Protein AF-A0A9E5UHD6-F1 (afdb_monomer_lite)

Foldseek 3Di:
DCPLVVVLVVCVVVVHAFEAEQQPPACCNVPDRGPVVVVPDDGPHYHYDDVD

Radius of gyration: 11.34 Å; chains: 1; bounding box: 27×17×30 Å

Sequence (52 aa):
EGYLQGIREICDRYNIIFVADEVMSGFGRTGEWFAVNHWNVIPDIITMAKGL

Structure (mmCIF, N/CA/C/O backbone):
data_AF-A0A9E5UHD6-F1
#
_entry.id   AF-A0A9E5UHD6-F1
#
loop_
_atom_site.group_PDB
_atom_site.id
_atom_site.type_symbol
_atom_site.label_atom_id
_atom_site.label_alt_id
_atom_site.label_comp_id
_atom_site.label_asym_id
_atom_site.label_entity_id
_atom_site.label_seq_id
_atom_site.pdbx_PDB_ins_code
_atom_site.Cartn_x
_atom_site.Cartn_y
_atom_site.Cartn_z
_atom_site.occupancy
_atom_site.B_iso_or_equiv
_atom_site.auth_seq_id
_atom_site.auth_comp_id
_atom_site.auth_asym_id
_atom_site.auth_atom_id
_atom_site.pdbx_PDB_model_num
ATOM 1 N N . GLU A 1 1 ? 3.270 12.565 7.170 1.00 79.25 1 GLU A N 1
ATOM 2 C CA . GLU A 1 1 ? 3.546 11.135 7.431 1.00 79.25 1 GLU A CA 1
ATOM 3 C C . GLU A 1 1 ? 2.355 10.496 8.143 1.00 79.25 1 GLU A C 1
ATOM 5 O O . GLU A 1 1 ? 1.589 11.240 8.743 1.00 79.25 1 GLU A O 1
ATOM 10 N N . GLY A 1 2 ? 2.153 9.174 8.035 1.00 92.19 2 GLY A N 1
ATOM 11 C CA . GLY A 1 2 ? 1.096 8.435 8.759 1.00 92.19 2 GLY A CA 1
ATOM 12 C C . GLY A 1 2 ? -0.265 8.287 8.058 1.00 92.19 2 GLY A C 1
ATOM 13 O O . GLY A 1 2 ? -1.163 7.641 8.590 1.00 92.19 2 GLY A O 1
ATOM 14 N N . TYR A 1 3 ? -0.448 8.881 6.875 1.00 95.94 3 TYR A N 1
ATOM 15 C CA . TYR A 1 3 ? -1.754 8.936 6.203 1.00 95.94 3 TYR A CA 1
ATOM 16 C C . TYR A 1 3 ? -2.294 7.550 5.819 1.00 95.94 3 TYR A C 1
ATOM 18 O O . TYR A 1 3 ? -3.428 7.213 6.153 1.00 95.94 3 TYR A O 1
ATOM 26 N N . LEU A 1 4 ? -1.473 6.725 5.159 1.00 95.81 4 LEU A N 1
ATOM 27 C CA . LEU A 1 4 ? -1.895 5.392 4.722 1.00 95.81 4 LEU A CA 1
ATOM 28 C C . LEU A 1 4 ? -2.094 4.434 5.901 1.00 95.81 4 LEU A C 1
ATOM 30 O O . LEU A 1 4 ? -3.008 3.616 5.863 1.00 95.81 4 LEU A O 1
ATOM 34 N N . GLN A 1 5 ? -1.292 4.564 6.962 1.00 96.81 5 GLN A N 1
ATOM 35 C CA . GLN A 1 5 ? -1.472 3.790 8.191 1.00 96.81 5 GLN A CA 1
ATOM 36 C C . GLN A 1 5 ? -2.816 4.115 8.855 1.00 96.81 5 GLN A C 1
ATOM 38 O O . GLN A 1 5 ? -3.575 3.205 9.176 1.00 96.81 5 GLN A O 1
ATOM 43 N N . GLY A 1 6 ? -3.164 5.401 8.969 1.00 97.19 6 GLY A N 1
ATOM 44 C CA . GLY A 1 6 ? -4.458 5.816 9.514 1.00 97.19 6 GLY A CA 1
ATOM 45 C C . GLY A 1 6 ? -5.644 5.337 8.671 1.00 97.19 6 GLY A C 1
ATOM 46 O O . GLY A 1 6 ? -6.658 4.912 9.220 1.00 97.19 6 GLY A O 1
ATOM 47 N N . ILE A 1 7 ? -5.518 5.343 7.338 1.00 96.88 7 ILE A N 1
ATOM 48 C CA . ILE A 1 7 ? -6.545 4.769 6.454 1.00 96.88 7 ILE A CA 1
ATOM 49 C C . ILE A 1 7 ? -6.693 3.267 6.699 1.00 96.88 7 ILE A C 1
ATOM 51 O O . ILE A 1 7 ? -7.819 2.800 6.847 1.00 96.88 7 ILE A O 1
ATOM 55 N N . ARG A 1 8 ? -5.586 2.519 6.792 1.00 97.25 8 ARG A N 1
ATOM 56 C CA . ARG A 1 8 ? -5.618 1.074 7.059 1.00 97.25 8 ARG A CA 1
ATOM 57 C C . ARG A 1 8 ? -6.340 0.759 8.367 1.00 97.25 8 ARG A C 1
ATOM 59 O O . ARG A 1 8 ? -7.236 -0.078 8.368 1.00 97.25 8 ARG A O 1
ATOM 66 N N . GLU A 1 9 ? -6.030 1.488 9.439 1.00 97.62 9 GLU A N 1
ATOM 67 C CA . GLU A 1 9 ? -6.696 1.332 10.739 1.00 97.62 9 GLU A CA 1
ATOM 68 C C . GLU A 1 9 ? -8.209 1.592 10.667 1.00 97.62 9 GLU A C 1
ATOM 70 O O . GLU A 1 9 ? -9.001 0.902 11.315 1.00 97.62 9 GLU A O 1
ATOM 75 N N . ILE A 1 10 ? -8.632 2.588 9.884 1.00 97.94 10 ILE A N 1
ATOM 76 C CA . ILE A 1 10 ? -10.052 2.882 9.655 1.00 97.94 10 ILE A CA 1
ATOM 77 C C . ILE A 1 10 ? -10.701 1.742 8.867 1.00 97.94 10 ILE A C 1
ATOM 79 O O . ILE A 1 10 ? -11.781 1.283 9.243 1.00 97.94 10 ILE 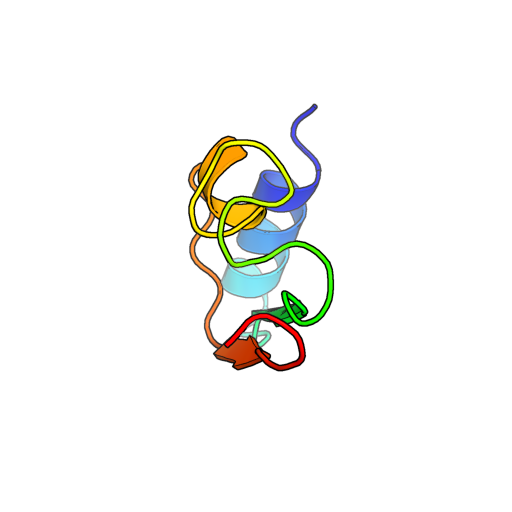A O 1
ATOM 83 N N . CYS A 1 11 ? -10.054 1.270 7.803 1.00 98.00 11 CYS A N 1
ATOM 84 C CA . CYS A 1 11 ? -10.567 0.175 6.991 1.00 98.00 11 CYS A CA 1
ATOM 85 C C . CYS A 1 11 ? -10.749 -1.107 7.815 1.00 98.00 11 CYS A C 1
ATOM 87 O O . CYS A 1 11 ? -11.807 -1.731 7.733 1.00 98.00 11 CYS A O 1
ATOM 89 N N . ASP A 1 12 ? -9.788 -1.428 8.686 1.00 97.81 12 ASP A N 1
ATOM 90 C CA . ASP A 1 12 ? -9.854 -2.584 9.589 1.00 97.81 12 ASP A CA 1
ATOM 91 C C . ASP A 1 12 ? -10.979 -2.447 10.618 1.00 97.81 12 ASP A C 1
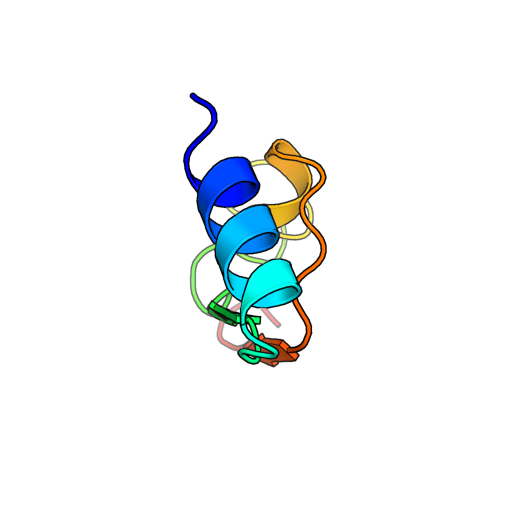ATOM 93 O O . ASP A 1 12 ? -11.715 -3.398 10.875 1.00 97.81 12 ASP A O 1
ATOM 97 N N . ARG A 1 13 ? -11.167 -1.250 11.188 1.00 98.50 13 ARG A N 1
ATOM 98 C CA . ARG A 1 13 ? -12.210 -1.003 12.197 1.00 98.50 13 ARG A CA 1
ATOM 99 C C . ARG A 1 13 ? -13.622 -1.203 11.656 1.00 98.50 13 ARG A C 1
ATOM 101 O O . ARG A 1 13 ? -14.505 -1.618 12.405 1.00 98.50 13 ARG A O 1
ATOM 108 N N . TYR A 1 14 ? -13.847 -0.858 10.393 1.00 98.38 14 TYR A N 1
ATOM 109 C CA . TYR A 1 14 ? -15.184 -0.815 9.802 1.00 98.38 14 TYR A CA 1
ATOM 110 C C . TYR A 1 14 ? -15.431 -1.904 8.752 1.00 98.38 14 TYR A C 1
ATOM 112 O O . TYR A 1 14 ? -16.449 -1.842 8.065 1.00 98.38 14 TYR A O 1
ATOM 120 N N . ASN A 1 15 ? -14.546 -2.903 8.631 1.00 97.56 15 ASN A N 1
ATOM 121 C CA . ASN A 1 15 ? -14.614 -3.944 7.596 1.00 97.56 15 ASN A CA 1
ATOM 122 C C . ASN A 1 15 ? -14.768 -3.360 6.180 1.00 97.56 15 ASN A C 1
ATOM 124 O O . ASN A 1 15 ? -15.602 -3.798 5.385 1.00 97.56 15 ASN A O 1
ATOM 128 N N . ILE A 1 16 ? -13.968 -2.340 5.870 1.00 98.38 16 ILE A N 1
ATOM 129 C CA . ILE A 1 16 ? -13.923 -1.714 4.549 1.00 98.38 16 ILE A CA 1
ATOM 130 C C . ILE A 1 16 ? -12.755 -2.318 3.774 1.00 98.38 16 ILE A C 1
ATOM 132 O O . ILE A 1 16 ? -11.641 -2.406 4.284 1.00 98.38 16 ILE A O 1
ATOM 136 N N . ILE A 1 17 ? -13.001 -2.682 2.517 1.00 98.00 17 ILE A N 1
ATOM 137 C CA . ILE A 1 17 ? -11.952 -3.143 1.606 1.00 98.00 17 ILE A CA 1
ATOM 138 C C . ILE A 1 17 ? -11.055 -1.961 1.239 1.00 98.00 17 ILE A C 1
ATOM 140 O O . ILE A 1 17 ? -11.536 -0.949 0.723 1.00 98.00 17 ILE A O 1
ATOM 144 N N . PHE A 1 18 ? -9.750 -2.105 1.450 1.00 97.94 18 PHE A N 1
ATOM 145 C CA . PHE A 1 18 ? -8.762 -1.133 1.009 1.00 97.94 18 PHE A CA 1
ATOM 146 C C . PHE A 1 18 ? -8.162 -1.543 -0.341 1.00 97.94 18 PHE A C 1
ATOM 148 O O . PHE A 1 18 ? -7.466 -2.552 -0.452 1.00 97.94 18 PHE A O 1
ATOM 155 N N . VAL A 1 19 ? -8.415 -0.730 -1.369 1.00 97.75 19 VAL A N 1
ATOM 156 C CA . VAL A 1 19 ? -7.842 -0.901 -2.709 1.00 97.75 19 VAL A CA 1
ATOM 157 C C . VAL A 1 19 ? -6.738 0.131 -2.926 1.00 97.75 19 VAL A C 1
ATOM 159 O O . VAL A 1 19 ? -7.000 1.333 -2.865 1.00 97.75 19 VAL A O 1
ATOM 162 N N . ALA A 1 20 ? -5.520 -0.326 -3.208 1.00 97.06 20 ALA A N 1
ATOM 163 C CA . ALA A 1 20 ? -4.412 0.532 -3.610 1.00 97.06 20 ALA A CA 1
ATOM 164 C C . ALA A 1 20 ? -4.299 0.573 -5.139 1.00 97.06 20 ALA A C 1
ATOM 166 O O . ALA A 1 20 ? -4.075 -0.457 -5.777 1.00 97.06 20 ALA A O 1
ATOM 167 N N . ASP A 1 21 ? -4.446 1.763 -5.725 1.00 96.88 21 ASP A N 1
ATOM 168 C CA . ASP A 1 21 ? -4.218 1.958 -7.157 1.00 96.88 21 ASP A CA 1
ATOM 169 C C . ASP A 1 21 ? -2.746 2.258 -7.436 1.00 96.88 21 ASP A C 1
ATOM 171 O O . ASP A 1 21 ? -2.256 3.359 -7.188 1.00 96.88 21 ASP A O 1
ATOM 175 N N . GLU A 1 22 ? -2.047 1.253 -7.956 1.00 96.00 22 GLU A N 1
ATOM 176 C CA . GLU A 1 22 ? -0.621 1.295 -8.268 1.00 96.00 22 GLU A CA 1
ATOM 177 C C . GLU A 1 22 ? -0.371 1.299 -9.784 1.00 96.00 22 GLU A C 1
ATOM 179 O O . GLU A 1 22 ? 0.737 1.015 -10.242 1.00 96.00 22 GLU A O 1
ATOM 184 N N . VAL A 1 23 ? -1.367 1.668 -10.604 1.00 95.94 23 VAL A N 1
ATOM 185 C CA . VAL A 1 23 ? -1.234 1.710 -12.073 1.00 95.94 23 VAL A CA 1
ATOM 186 C C . VAL A 1 23 ? -0.125 2.666 -12.526 1.00 95.94 23 VAL A C 1
ATOM 188 O O . VAL A 1 23 ? 0.517 2.432 -13.548 1.00 95.94 23 VAL A O 1
ATOM 191 N N . MET A 1 24 ? 0.088 3.775 -11.813 1.00 95.56 24 MET A N 1
ATOM 192 C CA . MET A 1 24 ? 1.150 4.747 -12.130 1.00 95.56 24 MET A CA 1
ATOM 193 C C . MET A 1 24 ? 2.373 4.623 -11.232 1.00 95.56 24 MET A C 1
ATOM 195 O O . MET A 1 24 ? 3.487 4.879 -11.685 1.00 95.56 24 MET A O 1
ATOM 199 N N . SER A 1 25 ? 2.147 4.308 -9.962 1.00 94.62 25 SER A N 1
ATOM 200 C CA . SER A 1 25 ? 3.142 4.389 -8.898 1.00 94.62 25 SER A CA 1
ATOM 201 C C . SER A 1 25 ? 3.843 3.064 -8.598 1.00 94.62 25 SER A C 1
ATOM 203 O O . SER A 1 25 ? 4.868 3.082 -7.915 1.00 94.62 25 SER A O 1
ATOM 205 N N . GLY A 1 26 ? 3.348 1.950 -9.148 1.00 91.25 26 GLY A N 1
ATOM 206 C CA . GLY A 1 26 ? 3.984 0.642 -9.048 1.00 91.25 26 GLY A CA 1
ATOM 207 C C . GLY A 1 26 ? 5.234 0.490 -9.922 1.00 91.25 26 GLY A C 1
ATOM 208 O O . GLY A 1 26 ? 5.670 1.413 -10.617 1.00 91.25 26 GLY A O 1
ATOM 209 N N . PHE A 1 27 ? 5.809 -0.713 -9.890 1.00 92.38 27 PHE A N 1
ATOM 210 C CA . PHE A 1 27 ? 6.965 -1.145 -10.686 1.00 92.38 27 PHE A CA 1
ATOM 211 C C . PHE A 1 27 ? 8.201 -0.251 -10.523 1.00 92.38 27 PHE A C 1
ATOM 213 O O . PHE A 1 27 ? 8.830 0.160 -11.498 1.00 92.38 27 PHE A O 1
ATOM 220 N N . GLY A 1 28 ? 8.561 0.080 -9.280 1.00 92.94 28 GLY A N 1
ATOM 221 C CA . GLY A 1 28 ? 9.804 0.803 -8.994 1.00 92.94 28 GLY A CA 1
ATOM 222 C C . GLY A 1 28 ? 9.736 2.307 -9.249 1.00 92.94 28 GLY A C 1
ATOM 223 O O . GLY A 1 28 ? 10.729 3.001 -9.034 1.00 92.94 28 GLY A O 1
ATOM 224 N N . ARG A 1 29 ? 8.584 2.851 -9.674 1.00 93.31 29 ARG A N 1
ATOM 225 C CA . ARG A 1 29 ? 8.441 4.279 -10.010 1.00 93.31 29 ARG A CA 1
ATOM 226 C C . ARG A 1 29 ? 8.831 5.202 -8.858 1.00 93.31 29 ARG A C 1
ATOM 228 O O . ARG A 1 29 ? 9.338 6.294 -9.100 1.00 93.31 29 ARG A O 1
ATOM 235 N N . THR A 1 30 ? 8.575 4.768 -7.631 1.00 94.38 30 THR A N 1
ATOM 236 C CA . THR A 1 30 ? 8.832 5.533 -6.407 1.00 94.38 30 THR A CA 1
ATOM 237 C C . THR A 1 30 ? 10.062 5.039 -5.640 1.00 94.38 30 THR A C 1
ATOM 239 O O . THR A 1 30 ? 10.306 5.512 -4.537 1.00 94.38 30 THR A O 1
ATOM 242 N N . GLY A 1 31 ? 10.844 4.105 -6.195 1.00 93.69 31 GLY A N 1
ATOM 243 C CA . GLY A 1 31 ? 12.001 3.494 -5.524 1.00 93.69 31 GLY A CA 1
ATOM 244 C C . GLY A 1 31 ? 11.697 2.197 -4.765 1.00 93.69 31 GLY A C 1
ATOM 245 O O . GLY A 1 31 ? 12.628 1.539 -4.323 1.00 93.69 31 GLY A O 1
ATOM 246 N N . GLU A 1 32 ? 10.427 1.798 -4.690 1.00 94.56 32 GLU A N 1
ATOM 247 C CA . GLU A 1 32 ? 9.965 0.500 -4.181 1.00 94.56 32 GLU A CA 1
ATOM 248 C C . GLU A 1 32 ? 9.080 -0.190 -5.227 1.00 94.56 32 GLU A C 1
ATOM 250 O O . GLU A 1 32 ? 8.564 0.458 -6.143 1.00 94.56 32 GLU A O 1
ATOM 255 N N . TRP A 1 33 ? 8.879 -1.506 -5.100 1.00 92.06 33 TRP A N 1
ATOM 256 C CA . TRP A 1 33 ? 8.046 -2.278 -6.038 1.00 92.06 33 TRP A CA 1
ATOM 257 C C . TRP A 1 33 ? 6.612 -1.743 -6.149 1.00 92.06 33 TRP A C 1
ATOM 259 O O . TRP A 1 33 ? 6.082 -1.654 -7.255 1.00 92.06 33 TRP A O 1
ATOM 269 N N . PHE A 1 34 ? 6.025 -1.334 -5.026 1.00 94.69 34 PHE A N 1
ATOM 270 C CA . PHE A 1 34 ? 4.741 -0.639 -4.943 1.00 94.69 34 PHE A CA 1
ATOM 271 C C . PHE A 1 34 ? 4.894 0.573 -4.031 1.00 94.69 34 PHE A C 1
ATOM 273 O O . PHE A 1 34 ? 5.649 0.511 -3.059 1.00 94.69 34 PHE A O 1
ATOM 280 N N . ALA A 1 35 ? 4.182 1.666 -4.305 1.00 95.31 35 ALA A N 1
ATOM 281 C CA . ALA A 1 35 ? 4.256 2.847 -3.458 1.00 95.31 35 ALA A CA 1
ATOM 282 C C . ALA A 1 35 ? 3.794 2.560 -2.023 1.00 95.31 35 ALA A C 1
ATOM 284 O O . ALA A 1 35 ? 4.430 3.035 -1.087 1.00 95.31 35 ALA A O 1
ATOM 285 N N . VAL A 1 36 ? 2.766 1.731 -1.817 1.00 96.06 36 VAL A N 1
ATOM 286 C CA . VAL A 1 36 ? 2.297 1.346 -0.470 1.00 96.06 36 VAL A CA 1
ATOM 287 C C . VAL A 1 36 ? 3.387 0.725 0.418 1.00 96.06 36 VAL A C 1
ATOM 289 O O . VAL A 1 36 ? 3.319 0.863 1.644 1.00 96.06 36 VAL A O 1
ATOM 292 N N . ASN A 1 37 ? 4.429 0.122 -0.170 1.00 95.75 37 ASN A N 1
ATOM 293 C CA . ASN A 1 37 ? 5.520 -0.512 0.577 1.00 95.75 37 ASN A CA 1
ATOM 294 C C . ASN A 1 37 ? 6.367 0.492 1.367 1.00 95.75 37 ASN A C 1
ATOM 296 O O . ASN A 1 37 ? 6.84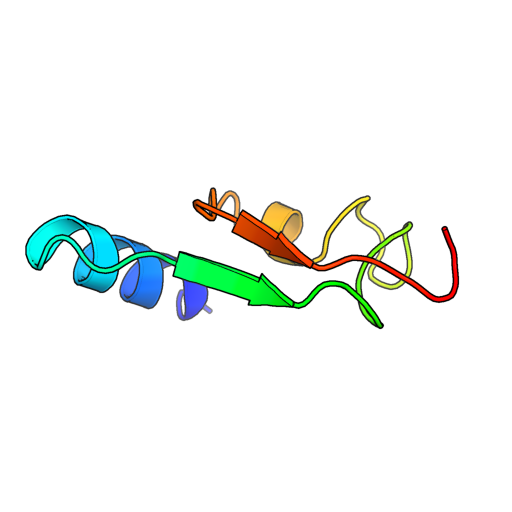6 0.144 2.443 1.00 95.75 37 ASN A O 1
ATOM 300 N N . HIS A 1 38 ? 6.481 1.747 0.914 1.00 95.62 38 HIS A N 1
ATOM 301 C CA . HIS A 1 38 ? 7.203 2.799 1.654 1.00 95.62 38 HIS A CA 1
ATOM 302 C C . HIS A 1 38 ? 6.658 3.014 3.069 1.00 95.62 38 HIS A C 1
ATOM 304 O O . HIS A 1 38 ? 7.366 3.496 3.950 1.00 95.62 38 HIS A O 1
ATOM 310 N N . TRP A 1 39 ? 5.392 2.660 3.294 1.00 95.50 39 TRP A N 1
ATOM 311 C CA . TRP A 1 39 ? 4.694 2.869 4.558 1.00 95.50 39 TRP A CA 1
ATOM 312 C C . TRP A 1 39 ? 4.367 1.570 5.300 1.00 95.50 39 TRP A C 1
ATOM 314 O O . TRP A 1 39 ? 3.725 1.636 6.348 1.00 95.50 39 TRP A O 1
ATOM 324 N N . ASN A 1 40 ? 4.821 0.414 4.795 1.00 95.19 40 ASN A N 1
ATOM 325 C CA . ASN A 1 40 ? 4.516 -0.918 5.333 1.00 95.19 40 ASN A CA 1
ATOM 326 C C . ASN A 1 40 ? 3.006 -1.162 5.524 1.00 95.19 40 ASN A C 1
ATOM 328 O O . ASN A 1 40 ? 2.584 -1.783 6.500 1.00 95.19 40 ASN A O 1
ATOM 332 N N . VAL A 1 41 ? 2.183 -0.650 4.605 1.00 95.94 41 VAL A N 1
ATOM 333 C CA . VAL A 1 41 ? 0.728 -0.834 4.633 1.00 95.94 41 VAL A CA 1
ATOM 334 C C . VAL A 1 41 ? 0.330 -1.924 3.646 1.00 95.94 41 VAL A C 1
ATOM 336 O O . VAL A 1 41 ? 0.730 -1.885 2.486 1.00 95.94 41 VAL A O 1
ATOM 339 N N . ILE A 1 42 ? -0.500 -2.867 4.100 1.00 96.44 42 ILE A N 1
ATOM 340 C CA . ILE A 1 42 ? -1.003 -3.972 3.279 1.00 96.44 42 ILE A CA 1
ATOM 341 C C . ILE A 1 42 ? -2.448 -3.660 2.839 1.00 9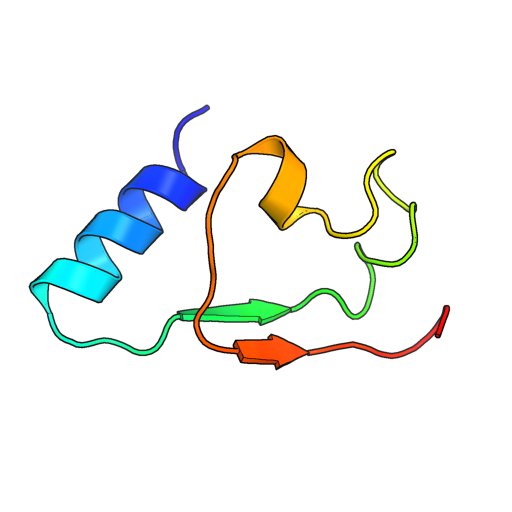6.44 42 ILE A C 1
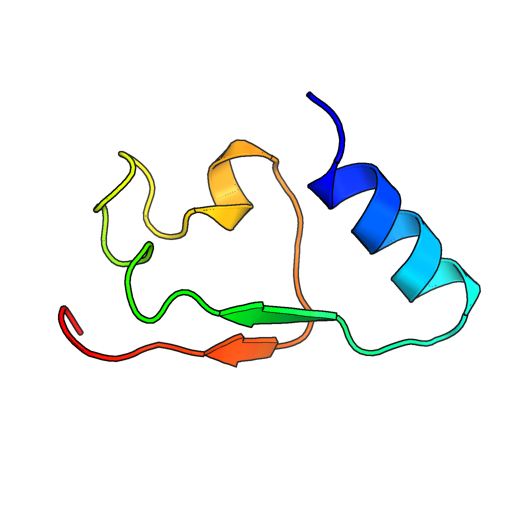ATOM 343 O O . ILE A 1 42 ? -3.358 -3.645 3.678 1.00 96.44 42 ILE A O 1
ATOM 347 N N . PRO A 1 43 ? -2.684 -3.363 1.548 1.00 96.56 43 PRO A N 1
ATOM 348 C CA . PRO A 1 43 ? -4.029 -3.258 0.991 1.00 96.56 43 PRO A CA 1
ATOM 349 C C . PRO A 1 43 ? -4.639 -4.644 0.747 1.00 96.56 43 PRO A C 1
ATOM 351 O O . PRO A 1 43 ? -3.927 -5.634 0.592 1.00 96.56 43 PRO A O 1
ATOM 354 N N . ASP A 1 44 ? -5.965 -4.704 0.671 1.00 97.75 44 ASP A N 1
ATOM 355 C CA . ASP A 1 44 ? -6.704 -5.931 0.356 1.00 97.75 44 ASP A CA 1
ATOM 356 C C . ASP A 1 44 ? -6.645 -6.253 -1.145 1.00 97.75 44 ASP A C 1
ATOM 358 O O . ASP A 1 44 ? -6.623 -7.414 -1.551 1.00 97.75 44 ASP A O 1
ATOM 362 N N . ILE A 1 45 ? -6.619 -5.214 -1.985 1.00 97.75 45 ILE A N 1
ATOM 363 C CA . ILE A 1 45 ? -6.547 -5.321 -3.446 1.00 97.75 45 ILE A CA 1
ATOM 364 C C . ILE A 1 45 ? -5.535 -4.302 -3.969 1.00 97.75 45 ILE A C 1
ATOM 366 O O . ILE A 1 45 ? -5.499 -3.163 -3.506 1.00 97.75 45 ILE A O 1
ATOM 370 N N . ILE A 1 46 ? -4.757 -4.689 -4.981 1.00 96.62 46 ILE A N 1
ATOM 371 C CA . ILE A 1 46 ? -3.878 -3.783 -5.728 1.00 96.62 46 ILE A CA 1
ATOM 372 C C . ILE A 1 46 ? -4.309 -3.776 -7.195 1.00 96.62 46 ILE A C 1
ATOM 374 O O . ILE A 1 46 ? -4.429 -4.840 -7.807 1.00 96.62 46 ILE A O 1
ATOM 378 N N . THR A 1 47 ? -4.523 -2.593 -7.775 1.00 96.50 47 THR A N 1
ATOM 379 C CA . THR A 1 47 ? -4.683 -2.446 -9.229 1.00 96.50 47 THR A CA 1
ATOM 380 C C . THR A 1 47 ? -3.346 -2.079 -9.863 1.00 96.50 47 THR A C 1
ATOM 382 O O . THR A 1 47 ? -2.582 -1.272 -9.339 1.00 96.50 47 THR A O 1
ATOM 385 N N . MET A 1 48 ? -3.034 -2.709 -10.994 1.00 95.25 48 MET A N 1
ATOM 386 C CA . MET A 1 48 ? -1.747 -2.566 -11.675 1.00 95.25 48 MET A CA 1
ATOM 387 C C . MET A 1 48 ? -1.952 -2.547 -13.189 1.00 95.25 48 MET A C 1
ATOM 389 O O . MET A 1 48 ? -2.798 -3.276 -13.705 1.00 95.25 48 MET A O 1
ATOM 393 N N . ALA A 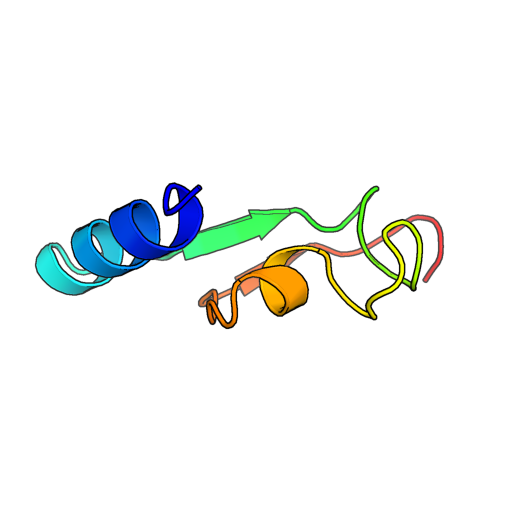1 49 ? -1.176 -1.725 -13.898 1.00 93.50 49 ALA A N 1
ATOM 394 C CA . ALA A 1 49 ? -1.101 -1.685 -15.360 1.00 93.50 49 ALA A CA 1
ATOM 395 C C . ALA A 1 49 ? 0.147 -0.882 -15.794 1.00 93.50 49 ALA A C 1
ATOM 397 O O . ALA A 1 49 ? 1.078 -0.703 -15.012 1.00 93.50 49 ALA A O 1
ATOM 398 N N . LYS A 1 50 ? 0.144 -0.358 -17.030 1.00 90.75 50 LYS A N 1
ATOM 399 C CA . LYS A 1 50 ? 1.205 0.469 -17.635 1.00 90.75 50 LYS A CA 1
ATOM 400 C C . LYS A 1 50 ? 2.565 -0.228 -17.669 1.00 90.75 50 LYS A C 1
ATOM 402 O O . LYS A 1 50 ? 2.845 -0.909 -18.642 1.00 90.75 50 LYS A O 1
ATOM 407 N N . GLY A 1 51 ? 3.403 -0.023 -16.656 1.00 70.56 51 GLY A N 1
ATOM 408 C CA . GLY A 1 51 ? 4.772 -0.546 -16.588 1.00 70.56 51 GLY A CA 1
ATOM 409 C C . GLY A 1 51 ? 4.866 -2.007 -16.147 1.00 70.56 51 GLY A C 1
ATOM 410 O O . GLY A 1 51 ? 5.883 -2.363 -15.561 1.00 70.56 51 GLY A O 1
ATOM 411 N N . LEU A 1 52 ? 3.797 -2.781 -16.372 1.00 70.50 52 LEU A N 1
ATOM 412 C CA . LEU A 1 52 ? 3.691 -4.201 -16.035 1.00 70.50 52 LEU A CA 1
ATOM 413 C C . LEU A 1 52 ? 4.566 -5.064 -16.951 1.00 70.50 52 LEU A C 1
ATOM 415 O O . LEU A 1 52 ? 4.635 -4.736 -18.159 1.00 70.50 52 LEU A O 1
#

Secondary structure (DSSP, 8-state):
--HHHHHHHHHHHTT---EEE-TTTTTTTTSSSSGGGGGT---SEEE--S--

pLDDT: mean 94.54, std 5.65, range [70.5, 98.5]